Protein AF-A0A4S0MNQ5-F1 (afdb_monomer_lite)

Sequence (99 aa):
HASVGDILRKREVPAAVTLISVGYNAVRSVGPALGGIVVASFGPLTAFAVATLTYVALLWTIGRRKWDVRASPLPREPLTTAIHDGARFTALSAEIKAA

Radius of gyration: 21.07 Å; chains: 1; bounding box: 43×29×54 Å

Secondary structure (DSSP, 8-state):
--SHHHHS-TTTHHHHHHHHHHHHHHHHHHHHHHHHHHHHHH-HHHHHHHHHHHHHHHHHHHHH-----PPP-S----HHHHHHHHHHHHHH-TTGGG-

pLDDT: mean 81.41, std 14.56, range [40.88, 97.5]

Foldseek 3Di:
DVCLPVVDPVVCSVVVVVVVVVVVVVCVVCVVVVLVVCCVPPNPVRSVVVVVVVVVVVVVVVVPDDDPPPDDPDPDDPPVVVVVVVVVVCVPPPVVVVD

Structure (mmCIF, N/CA/C/O backbone):
data_AF-A0A4S0MNQ5-F1
#
_entry.id   AF-A0A4S0MNQ5-F1
#
loop_
_atom_site.group_PDB
_atom_site.id
_atom_site.type_symbol
_atom_site.label_atom_id
_atom_site.label_alt_id
_atom_site.label_comp_id
_atom_site.label_asym_id
_atom_site.label_entity_id
_atom_site.label_seq_id
_atom_site.pdbx_PDB_ins_code
_atom_site.Cartn_x
_atom_site.Cartn_y
_atom_site.Cartn_z
_atom_site.occupancy
_atom_site.B_iso_or_equiv
_atom_site.auth_seq_id
_atom_site.auth_comp_id
_atom_site.auth_asym_id
_atom_site.auth_atom_id
_atom_site.pdbx_PDB_model_num
ATOM 1 N N . HIS A 1 1 ? -5.388 5.067 9.519 1.00 49.62 1 HIS A N 1
ATOM 2 C CA . HIS A 1 1 ? -5.277 3.762 10.209 1.00 49.62 1 HIS A CA 1
ATOM 3 C C . HIS A 1 1 ? -6.335 3.601 11.308 1.00 49.62 1 HIS A C 1
ATOM 5 O O . HIS A 1 1 ? -5.992 3.275 12.434 1.00 49.62 1 HIS A O 1
ATOM 11 N N . ALA A 1 2 ? -7.622 3.806 11.005 1.00 52.78 2 ALA A N 1
ATOM 12 C CA . ALA A 1 2 ? -8.681 3.677 12.014 1.00 52.78 2 ALA A CA 1
ATOM 13 C C . ALA A 1 2 ? -9.190 2.228 12.185 1.00 52.78 2 ALA A C 1
ATOM 15 O O . ALA A 1 2 ? -9.687 1.890 13.246 1.00 52.78 2 ALA A O 1
ATOM 16 N N . SER A 1 3 ? -9.0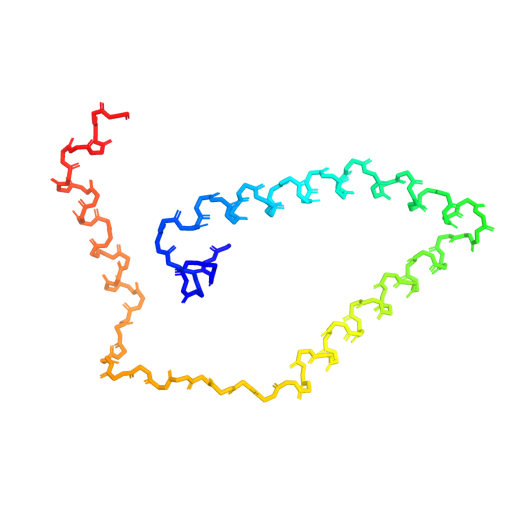02 1.347 11.192 1.00 57.47 3 SER A N 1
ATOM 17 C CA . SER A 1 3 ? -9.545 -0.025 11.216 1.00 57.47 3 SER A CA 1
ATOM 18 C C . SER A 1 3 ? -8.646 -1.084 11.868 1.00 57.47 3 SER A C 1
ATOM 20 O O . SER A 1 3 ? -9.102 -2.188 12.141 1.00 57.47 3 SER A O 1
ATOM 22 N N . VAL A 1 4 ? -7.364 -0.790 12.122 1.00 56.16 4 VAL A N 1
ATOM 23 C CA . VAL A 1 4 ? -6.417 -1.774 12.693 1.00 56.16 4 VAL A CA 1
ATOM 24 C C . VAL A 1 4 ? -6.775 -2.103 14.148 1.00 56.16 4 VAL A C 1
ATOM 26 O O . VAL A 1 4 ? -6.603 -3.238 14.583 1.00 56.16 4 VAL A O 1
ATOM 29 N N . GLY A 1 5 ? -7.324 -1.125 14.878 1.00 56.16 5 GLY A N 1
ATOM 30 C CA . GLY A 1 5 ? -7.796 -1.300 16.253 1.00 56.16 5 GLY A CA 1
ATOM 31 C C . GLY A 1 5 ? -9.090 -2.105 16.384 1.00 56.16 5 GLY A C 1
ATOM 32 O O . GLY A 1 5 ? -9.303 -2.699 17.434 1.00 56.16 5 GLY A O 1
ATOM 33 N N . ASP A 1 6 ? -9.909 -2.174 15.329 1.00 59.25 6 ASP A N 1
ATOM 34 C CA . ASP A 1 6 ? -11.157 -2.955 15.322 1.00 59.25 6 ASP A CA 1
ATOM 35 C C . ASP A 1 6 ? -10.913 -4.452 15.084 1.00 59.25 6 ASP A C 1
ATOM 37 O O . ASP A 1 6 ? -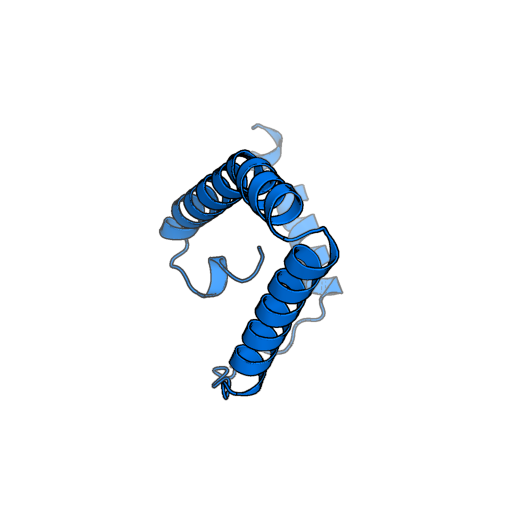11.716 -5.294 15.481 1.00 59.25 6 ASP A O 1
ATOM 41 N N . ILE A 1 7 ? -9.800 -4.793 14.426 1.00 59.75 7 ILE A N 1
ATOM 42 C CA . ILE A 1 7 ? -9.460 -6.170 14.035 1.00 59.75 7 ILE A CA 1
ATOM 43 C C . ILE A 1 7 ? -8.538 -6.833 15.075 1.00 59.75 7 ILE A C 1
ATOM 45 O O . ILE A 1 7 ? -8.510 -8.058 15.192 1.00 59.75 7 ILE A O 1
ATOM 49 N N . LEU A 1 8 ? -7.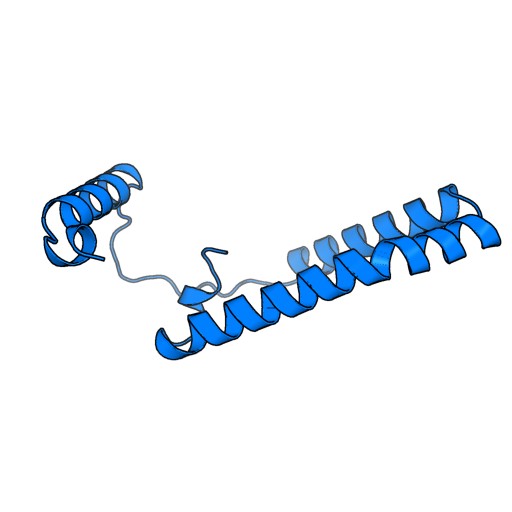789 -6.038 15.848 1.00 62.66 8 LEU A N 1
ATOM 50 C CA . LEU A 1 8 ? -6.780 -6.509 16.800 1.00 62.66 8 LEU A CA 1
ATOM 51 C C . LEU A 1 8 ? -7.176 -6.214 18.247 1.00 62.66 8 LEU A C 1
ATOM 53 O O . LEU A 1 8 ? -7.846 -5.230 18.549 1.00 62.66 8 LEU A O 1
ATOM 57 N N . ARG A 1 9 ? -6.702 -7.035 19.191 1.00 67.94 9 ARG A N 1
ATOM 58 C CA . ARG A 1 9 ? -6.876 -6.727 20.619 1.00 67.94 9 ARG A CA 1
ATOM 59 C C . ARG A 1 9 ? -6.111 -5.440 20.938 1.00 67.94 9 ARG A C 1
ATOM 61 O O . ARG A 1 9 ? -4.993 -5.280 20.462 1.00 67.94 9 ARG A O 1
ATOM 68 N N . LYS A 1 10 ? -6.647 -4.554 21.795 1.00 66.25 10 LYS A N 1
ATOM 69 C CA . LYS A 1 10 ? -6.044 -3.235 22.131 1.00 66.25 10 LYS A CA 1
ATOM 70 C C . LYS A 1 10 ? -4.523 -3.266 22.384 1.00 66.25 10 LYS A C 1
ATOM 72 O O . LYS A 1 10 ? -3.824 -2.341 21.991 1.00 66.25 10 LYS A O 1
ATOM 77 N N . ARG A 1 11 ? -4.003 -4.343 22.985 1.00 72.31 11 ARG A N 1
ATOM 78 C CA . ARG A 1 11 ? -2.566 -4.543 23.266 1.00 72.31 11 ARG A CA 1
ATOM 79 C C . ARG A 1 11 ? -1.681 -4.795 22.031 1.00 72.31 11 ARG A C 1
ATOM 81 O O . ARG A 1 11 ? -0.482 -4.576 22.094 1.00 72.31 11 ARG A O 1
ATOM 88 N N . GLU A 1 12 ? -2.247 -5.287 20.932 1.00 79.44 12 GLU A N 1
ATOM 89 C CA . GLU A 1 12 ? -1.535 -5.653 19.694 1.00 79.44 12 GLU A CA 1
ATOM 90 C C . GLU A 1 12 ? -1.461 -4.477 18.703 1.00 79.44 12 GLU A C 1
ATOM 92 O O . GLU A 1 12 ? -0.655 -4.490 17.773 1.00 79.44 12 GLU A O 1
ATOM 97 N N . VAL A 1 13 ? -2.261 -3.429 18.924 1.00 80.69 13 VAL A N 1
ATOM 98 C CA . VAL A 1 13 ? -2.350 -2.256 18.042 1.00 80.69 13 VAL A CA 1
ATOM 99 C C . VAL A 1 13 ? -1.012 -1.514 17.898 1.00 80.69 13 VAL A C 1
ATOM 101 O O . VAL A 1 13 ? -0.632 -1.248 16.756 1.00 80.69 13 VAL A O 1
ATOM 104 N N . PRO A 1 14 ? -0.244 -1.219 18.971 1.00 81.19 14 PRO A N 1
ATOM 105 C CA . PRO A 1 14 ? 1.042 -0.531 18.828 1.00 81.19 14 PRO A CA 1
ATOM 106 C C . PRO A 1 14 ? 2.047 -1.337 17.997 1.00 81.19 14 PRO A C 1
ATOM 108 O O . PRO A 1 14 ? 2.721 -0.786 17.130 1.00 81.19 14 PRO A O 1
ATOM 111 N N . ALA A 1 15 ? 2.099 -2.657 18.203 1.00 83.38 15 ALA A N 1
ATOM 112 C CA . ALA A 1 15 ? 2.973 -3.545 17.442 1.00 83.38 15 ALA A CA 1
ATOM 113 C C . ALA A 1 15 ? 2.597 -3.573 15.951 1.00 83.38 15 ALA A C 1
ATOM 115 O O . ALA A 1 15 ? 3.474 -3.493 15.091 1.00 83.38 15 ALA A O 1
ATOM 116 N N . ALA A 1 16 ? 1.299 -3.619 15.634 1.00 84.75 16 ALA A N 1
ATOM 117 C CA . ALA A 1 16 ? 0.818 -3.581 14.257 1.00 84.75 16 ALA A CA 1
ATOM 118 C C . ALA A 1 16 ? 1.136 -2.251 13.558 1.00 84.75 16 ALA A C 1
ATOM 120 O O . ALA A 1 16 ? 1.575 -2.252 12.411 1.00 84.75 16 ALA A O 1
ATOM 121 N N . VAL A 1 17 ? 0.966 -1.117 14.245 1.00 85.06 17 VAL A N 1
ATOM 122 C CA . VAL A 1 17 ? 1.307 0.205 13.695 1.00 85.06 17 VAL A CA 1
ATOM 123 C C . VAL A 1 17 ? 2.807 0.317 13.432 1.00 85.06 17 VAL A C 1
ATOM 125 O O . VAL A 1 17 ? 3.198 0.776 12.359 1.00 85.06 17 VAL A O 1
ATOM 128 N N . THR A 1 18 ? 3.644 -0.149 14.361 1.00 89.88 18 THR A N 1
ATOM 129 C CA . THR A 1 18 ? 5.098 -0.203 14.162 1.00 89.88 18 THR A CA 1
ATOM 130 C C . THR A 1 18 ? 5.450 -1.059 12.952 1.00 89.88 18 THR A C 1
ATOM 132 O O . THR A 1 18 ? 6.216 -0.616 12.102 1.00 89.88 18 THR A O 1
ATOM 135 N N . LEU A 1 19 ? 4.852 -2.244 12.816 1.00 89.69 19 LEU A N 1
ATOM 136 C CA . LEU A 1 19 ? 5.115 -3.134 11.687 1.00 89.69 19 LEU A CA 1
ATOM 137 C C . LEU A 1 19 ? 4.708 -2.508 10.344 1.00 89.69 19 LEU A C 1
ATOM 139 O O . LEU A 1 19 ? 5.484 -2.544 9.389 1.00 89.69 19 LEU A O 1
ATOM 143 N N . ILE A 1 20 ? 3.526 -1.888 10.276 1.00 89.06 20 ILE A N 1
ATOM 144 C CA . ILE A 1 20 ? 3.073 -1.162 9.081 1.00 89.06 20 ILE A CA 1
ATOM 145 C C . ILE A 1 20 ? 4.035 -0.015 8.761 1.00 89.06 20 ILE A C 1
ATOM 147 O O . ILE A 1 20 ? 4.409 0.167 7.605 1.00 89.06 20 ILE A O 1
ATOM 151 N N . SER A 1 21 ? 4.465 0.736 9.778 1.00 89.94 21 SER A N 1
ATOM 152 C CA . SER A 1 21 ? 5.420 1.832 9.619 1.00 89.94 21 SER A CA 1
ATOM 153 C C . SER A 1 21 ? 6.759 1.337 9.077 1.00 89.94 21 SER A C 1
ATOM 155 O O . SER A 1 21 ? 7.276 1.908 8.120 1.00 89.94 21 SER A O 1
ATOM 157 N N . VAL A 1 22 ? 7.305 0.248 9.620 1.00 93.56 22 VAL A N 1
ATOM 158 C CA . VAL A 1 22 ? 8.552 -0.359 9.132 1.00 93.56 22 VAL A CA 1
ATOM 159 C C . VAL A 1 22 ? 8.406 -0.783 7.672 1.00 93.56 22 VAL A C 1
ATOM 161 O O . VAL A 1 22 ? 9.248 -0.423 6.852 1.00 93.56 22 VAL A O 1
ATOM 164 N N . GLY A 1 23 ? 7.315 -1.469 7.322 1.00 91.12 23 GLY A N 1
ATOM 165 C CA . GLY A 1 23 ? 7.040 -1.859 5.938 1.00 91.12 23 GLY A CA 1
ATOM 166 C C . GLY A 1 23 ? 6.935 -0.654 4.999 1.00 91.12 23 GLY A C 1
ATOM 167 O O . GLY A 1 23 ? 7.542 -0.644 3.929 1.00 91.12 23 GLY A O 1
ATOM 168 N N . TYR A 1 24 ? 6.228 0.397 5.418 1.00 92.19 24 TYR A N 1
ATOM 169 C CA . TYR A 1 24 ? 6.070 1.616 4.627 1.00 92.19 24 TYR A CA 1
ATOM 170 C C . TYR A 1 24 ? 7.399 2.346 4.418 1.00 92.19 24 TYR A C 1
ATOM 172 O O . TYR A 1 24 ? 7.722 2.746 3.300 1.00 92.19 24 TYR A O 1
ATOM 180 N N . ASN A 1 25 ? 8.199 2.484 5.477 1.00 92.44 25 ASN A N 1
ATOM 181 C CA . ASN A 1 25 ? 9.519 3.099 5.390 1.00 92.44 25 ASN A CA 1
ATOM 182 C C . ASN A 1 25 ? 10.464 2.276 4.503 1.00 92.44 25 ASN A C 1
ATOM 184 O O . ASN A 1 25 ? 11.183 2.852 3.690 1.00 92.44 25 ASN A O 1
ATOM 188 N N . ALA A 1 26 ? 10.420 0.945 4.583 1.00 94.25 26 ALA A N 1
ATOM 189 C CA . ALA A 1 26 ? 11.210 0.076 3.716 1.00 94.25 26 ALA A CA 1
ATOM 190 C C . ALA A 1 26 ? 10.842 0.255 2.233 1.00 94.25 26 ALA A C 1
ATOM 192 O O . ALA A 1 26 ? 11.722 0.492 1.405 1.00 94.25 26 ALA A O 1
ATOM 193 N N . VAL A 1 27 ? 9.548 0.217 1.893 1.00 93.44 27 VAL A N 1
ATOM 194 C CA . VAL A 1 27 ? 9.075 0.432 0.513 1.00 93.44 27 VAL A CA 1
ATOM 195 C C . VAL A 1 27 ? 9.417 1.836 0.023 1.00 93.44 27 VAL A C 1
ATOM 197 O O . VAL A 1 27 ? 9.822 1.994 -1.123 1.00 93.44 27 VAL A O 1
ATOM 200 N N . ARG A 1 28 ? 9.313 2.860 0.875 1.00 91.19 28 ARG A N 1
ATOM 201 C CA . ARG A 1 28 ? 9.683 4.234 0.515 1.00 91.19 28 ARG A CA 1
ATOM 202 C C . ARG A 1 28 ? 11.167 4.364 0.168 1.00 91.19 28 ARG A C 1
ATOM 204 O O . ARG A 1 28 ? 11.502 5.118 -0.740 1.00 91.19 28 ARG A O 1
ATOM 211 N N . SER A 1 29 ? 12.034 3.639 0.870 1.00 94.06 29 SER A N 1
ATOM 212 C CA . SER A 1 29 ? 13.479 3.662 0.625 1.00 94.06 29 SER A CA 1
ATOM 213 C C . SER A 1 29 ? 13.880 2.831 -0.597 1.00 94.06 29 SER A C 1
ATOM 215 O O . SER A 1 29 ? 14.687 3.275 -1.406 1.00 94.06 29 SER A O 1
ATOM 217 N N . VAL A 1 30 ? 13.315 1.630 -0.755 1.00 95.50 30 VAL A N 1
ATOM 218 C CA . VAL A 1 30 ? 13.719 0.669 -1.804 1.00 95.50 30 VAL A CA 1
ATOM 219 C C . VAL A 1 30 ? 12.937 0.866 -3.110 1.00 95.50 30 VAL A C 1
ATOM 221 O O . VAL A 1 30 ? 13.445 0.599 -4.199 1.00 95.50 30 VAL A O 1
ATOM 224 N N . GLY A 1 31 ? 11.709 1.372 -3.024 1.00 91.12 31 GLY A N 1
ATOM 225 C CA . GLY A 1 31 ? 10.785 1.547 -4.144 1.00 91.12 31 GLY A CA 1
ATOM 226 C C . GLY A 1 31 ? 11.332 2.404 -5.289 1.00 91.12 31 GLY A C 1
ATOM 227 O O . GLY A 1 31 ? 11.261 1.951 -6.431 1.00 91.12 31 GLY A O 1
ATOM 228 N N . PRO A 1 32 ? 11.922 3.591 -5.038 1.00 93.56 32 PRO A N 1
ATOM 229 C CA . PRO A 1 32 ? 12.496 4.419 -6.099 1.00 93.56 32 PRO A CA 1
ATOM 230 C C . PRO A 1 32 ? 13.648 3.741 -6.842 1.00 93.56 32 PRO A C 1
ATOM 232 O O . PRO A 1 32 ? 13.756 3.891 -8.055 1.00 93.56 32 PRO A O 1
ATOM 235 N N . ALA A 1 33 ? 14.480 2.962 -6.143 1.00 95.19 33 ALA A N 1
ATOM 236 C CA . ALA A 1 33 ? 15.590 2.243 -6.764 1.00 95.19 33 ALA A CA 1
ATOM 237 C C . ALA A 1 33 ? 15.080 1.155 -7.720 1.00 95.19 33 ALA A C 1
ATOM 239 O O . ALA A 1 33 ? 15.490 1.101 -8.878 1.00 95.19 33 ALA A O 1
ATOM 240 N N . LEU A 1 34 ? 14.124 0.337 -7.267 1.00 93.06 34 LEU A N 1
ATOM 241 C CA . LEU A 1 34 ? 13.499 -0.687 -8.108 1.00 93.06 34 LEU A CA 1
ATOM 242 C C . LEU A 1 34 ? 12.722 -0.069 -9.277 1.00 93.06 34 LEU A C 1
ATOM 244 O O . LEU A 1 34 ? 12.856 -0.520 -10.413 1.00 93.06 34 LEU A O 1
ATOM 248 N N . GLY A 1 35 ? 11.953 0.990 -9.019 1.00 91.06 35 GLY A N 1
ATOM 249 C CA . GLY A 1 35 ? 11.227 1.722 -10.055 1.00 91.06 35 GLY A CA 1
ATOM 250 C C . GLY A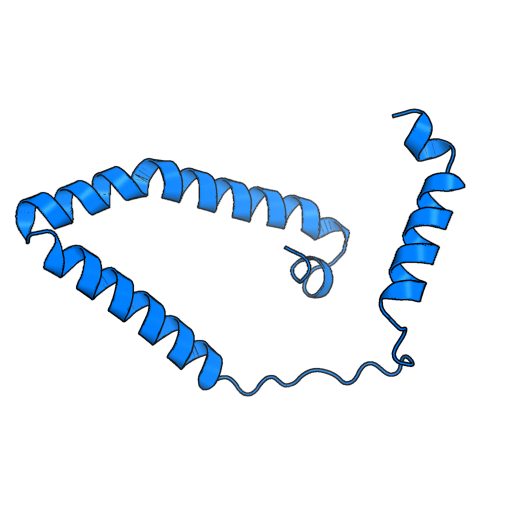 1 35 ? 12.168 2.323 -11.099 1.00 91.06 35 GLY A C 1
ATOM 251 O O . GLY A 1 35 ? 11.914 2.195 -12.293 1.00 91.06 35 GLY A O 1
ATOM 252 N N . GLY A 1 36 ? 13.290 2.900 -10.664 1.00 92.81 36 GLY A N 1
ATOM 253 C CA . GLY A 1 36 ? 14.324 3.439 -11.543 1.00 92.81 36 GLY A CA 1
ATOM 254 C C . GLY A 1 36 ? 14.923 2.380 -12.468 1.00 92.81 36 GLY A C 1
ATOM 255 O O . GLY A 1 36 ? 15.040 2.631 -13.664 1.00 92.81 36 GLY A O 1
ATOM 256 N N . ILE A 1 37 ? 15.220 1.181 -11.953 1.00 95.62 37 ILE A N 1
ATOM 257 C CA . ILE A 1 37 ? 15.709 0.054 -12.767 1.00 95.62 37 ILE A CA 1
ATOM 258 C C . ILE A 1 37 ? 14.680 -0.326 -13.838 1.00 95.62 37 ILE A C 1
ATOM 260 O O . ILE A 1 37 ? 15.023 -0.426 -15.013 1.00 95.62 37 ILE A O 1
ATOM 264 N N . VAL A 1 38 ? 13.407 -0.480 -13.461 1.00 93.69 38 VAL A N 1
ATOM 265 C CA . VAL A 1 38 ? 12.338 -0.840 -14.409 1.00 93.69 38 VAL A CA 1
ATOM 266 C C . VAL A 1 38 ? 12.184 0.221 -15.499 1.00 93.69 38 VAL A C 1
ATOM 268 O O . VAL A 1 38 ? 12.105 -0.117 -16.680 1.00 93.69 38 VAL A O 1
ATOM 271 N N . VAL A 1 39 ? 12.177 1.499 -15.116 1.00 94.88 39 VAL A N 1
ATOM 272 C CA . VAL A 1 39 ? 12.073 2.621 -16.057 1.00 94.88 39 VAL A CA 1
ATOM 273 C C . VAL A 1 39 ? 13.288 2.678 -16.984 1.00 94.88 39 VAL A C 1
ATOM 275 O O . VAL A 1 39 ? 13.117 2.907 -18.179 1.00 94.88 39 VAL A O 1
ATOM 278 N N . ALA A 1 40 ? 14.497 2.441 -16.472 1.00 95.62 40 ALA A N 1
ATOM 279 C CA . ALA A 1 40 ? 15.720 2.454 -17.269 1.00 95.62 40 ALA A CA 1
ATOM 280 C C . ALA A 1 40 ? 15.788 1.288 -18.270 1.00 95.62 40 ALA A C 1
ATOM 282 O O . ALA A 1 40 ? 16.275 1.472 -19.382 1.00 95.62 40 ALA A O 1
ATOM 283 N N . SER A 1 41 ? 15.290 0.102 -17.902 1.00 96.38 41 SER A N 1
ATOM 284 C CA . SER A 1 41 ? 15.331 -1.088 -18.764 1.00 96.38 41 SER A CA 1
ATOM 285 C C . SER A 1 41 ? 14.188 -1.159 -19.781 1.00 96.38 41 SER A C 1
ATOM 287 O O . SER A 1 41 ? 14.407 -1.601 -20.905 1.00 96.38 41 SER A O 1
ATOM 289 N N . PHE A 1 42 ? 12.973 -0.746 -19.404 1.00 93.50 42 PHE A N 1
ATOM 290 C CA . PHE A 1 42 ? 11.753 -0.963 -20.202 1.00 93.50 42 PHE A CA 1
ATOM 291 C C . PHE A 1 42 ? 10.971 0.320 -20.513 1.00 93.50 42 PHE A C 1
ATOM 293 O O . PHE A 1 42 ? 9.895 0.265 -21.113 1.00 93.50 42 PHE A O 1
ATOM 300 N N . GLY A 1 43 ? 11.482 1.475 -20.093 1.00 93.94 43 GLY A N 1
ATOM 301 C CA . GLY A 1 43 ? 10.862 2.778 -20.289 1.00 93.94 43 GLY A CA 1
ATOM 302 C C . GLY A 1 43 ? 9.787 3.135 -19.248 1.00 93.94 43 GLY A C 1
ATOM 303 O O . GLY A 1 43 ? 9.253 2.269 -18.546 1.00 93.94 43 GLY A O 1
ATOM 304 N N . PRO A 1 44 ? 9.411 4.427 -19.157 1.00 92.88 44 PRO A N 1
ATOM 305 C CA . PRO A 1 44 ? 8.434 4.907 -18.177 1.00 92.88 44 PRO A CA 1
ATOM 306 C C . PRO A 1 44 ? 7.041 4.291 -18.336 1.00 92.88 44 PRO A C 1
ATOM 308 O O . PRO A 1 44 ? 6.378 4.001 -17.342 1.00 92.88 44 PRO A O 1
ATOM 311 N N . LEU A 1 45 ? 6.600 4.063 -19.580 1.00 95.38 45 LEU A N 1
ATOM 312 C CA . LEU A 1 45 ? 5.267 3.528 -19.874 1.00 95.38 45 LEU A CA 1
ATOM 313 C C . LEU A 1 45 ? 5.047 2.160 -19.216 1.00 95.38 45 LEU A C 1
ATOM 315 O O . LEU A 1 45 ? 3.986 1.913 -18.649 1.00 95.38 45 LEU A O 1
ATOM 319 N N . THR A 1 46 ? 6.068 1.302 -19.238 1.00 92.38 46 THR A N 1
ATOM 320 C CA . THR A 1 46 ? 6.022 -0.034 -18.634 1.00 92.38 46 THR A CA 1
ATOM 321 C C . THR A 1 46 ? 5.875 0.050 -17.116 1.00 92.38 46 THR A C 1
ATOM 323 O O . THR A 1 46 ? 5.054 -0.661 -16.539 1.00 92.38 46 THR A O 1
ATOM 326 N N . ALA A 1 47 ? 6.601 0.961 -16.460 1.00 91.88 47 ALA A N 1
ATOM 327 C CA . ALA A 1 47 ? 6.482 1.167 -15.016 1.00 91.88 47 ALA A CA 1
ATOM 328 C C . ALA A 1 47 ? 5.073 1.640 -14.618 1.00 91.88 47 ALA A C 1
ATOM 330 O O . ALA A 1 47 ? 4.484 1.112 -13.672 1.00 91.88 47 ALA A O 1
ATOM 331 N N . PHE A 1 48 ? 4.500 2.581 -15.377 1.00 91.94 48 PHE A N 1
ATOM 332 C CA . PHE A 1 48 ? 3.123 3.026 -15.160 1.00 91.94 48 PHE A CA 1
ATOM 333 C C . PHE A 1 48 ? 2.108 1.911 -15.416 1.00 91.94 48 PHE A C 1
ATOM 335 O O . PHE A 1 48 ? 1.220 1.713 -14.592 1.00 91.94 48 PHE A O 1
ATOM 342 N N . ALA A 1 49 ? 2.262 1.135 -16.491 1.00 95.50 49 ALA A N 1
ATOM 343 C CA . ALA A 1 49 ? 1.373 0.017 -16.792 1.00 95.50 49 ALA A CA 1
ATOM 344 C C . ALA A 1 49 ? 1.368 -1.028 -15.664 1.00 95.50 49 ALA A C 1
ATOM 346 O O . ALA A 1 49 ? 0.301 -1.449 -15.219 1.00 95.50 49 ALA A O 1
ATOM 347 N N . VAL A 1 50 ? 2.543 -1.397 -15.142 1.00 94.12 50 VAL A N 1
ATOM 348 C CA . VAL A 1 50 ? 2.670 -2.328 -14.007 1.00 94.12 50 VAL A CA 1
ATOM 349 C C . VAL A 1 50 ? 1.992 -1.772 -12.751 1.00 94.12 50 VAL A C 1
ATOM 351 O O . VAL A 1 50 ? 1.249 -2.495 -12.079 1.00 94.12 50 VAL A O 1
ATOM 354 N N . ALA A 1 51 ? 2.189 -0.486 -12.443 1.00 91.94 51 ALA A N 1
ATOM 355 C CA . ALA A 1 51 ? 1.527 0.159 -11.312 1.00 91.94 51 ALA A CA 1
ATOM 356 C C . ALA A 1 51 ? -0.003 0.139 -11.469 1.00 91.94 51 ALA A C 1
ATOM 358 O O . ALA A 1 51 ? -0.718 -0.273 -10.555 1.00 91.94 51 ALA A O 1
ATOM 359 N N . THR A 1 52 ? -0.511 0.513 -12.646 1.00 96.12 52 THR A N 1
ATOM 360 C CA . THR A 1 52 ? -1.944 0.495 -12.958 1.00 96.12 52 THR A CA 1
ATOM 361 C C . THR A 1 52 ? -2.530 -0.906 -12.822 1.00 96.12 52 THR A C 1
ATOM 363 O O . THR A 1 52 ? -3.550 -1.073 -12.156 1.00 96.12 52 THR A O 1
ATOM 366 N N . LEU A 1 53 ? -1.877 -1.924 -13.387 1.00 97.50 53 LEU A N 1
ATOM 367 C CA . LEU A 1 53 ? -2.324 -3.315 -13.280 1.00 97.50 53 LEU A CA 1
ATOM 368 C C . LEU A 1 53 ? -2.382 -3.786 -11.823 1.00 97.50 53 LEU A C 1
ATOM 370 O O . LEU A 1 53 ? -3.338 -4.454 -11.433 1.00 97.50 53 LEU A O 1
ATOM 374 N N . THR A 1 54 ? -1.411 -3.385 -11.001 1.00 95.44 54 THR A N 1
ATOM 375 C CA . THR A 1 54 ? -1.394 -3.701 -9.565 1.00 95.44 54 THR A CA 1
ATOM 376 C C . THR A 1 54 ? -2.604 -3.098 -8.846 1.00 95.44 54 THR A C 1
ATOM 378 O O . THR A 1 54 ? -3.282 -3.791 -8.084 1.00 95.44 54 THR A O 1
ATOM 381 N N . TYR A 1 55 ? -2.936 -1.832 -9.122 1.00 94.56 55 TYR A N 1
ATOM 382 C CA . TYR A 1 55 ? -4.127 -1.193 -8.555 1.00 94.56 55 TYR A CA 1
ATOM 383 C C . TYR A 1 55 ? -5.427 -1.843 -9.033 1.00 94.56 55 TYR A C 1
ATOM 385 O O . TYR A 1 55 ? -6.323 -2.084 -8.224 1.00 94.56 55 TYR A O 1
ATOM 393 N N . VAL A 1 56 ? -5.531 -2.177 -10.321 1.00 97.31 56 VAL A N 1
ATOM 394 C CA . VAL A 1 56 ? -6.703 -2.874 -10.872 1.00 97.31 56 VAL A CA 1
ATOM 395 C C . VAL A 1 56 ? -6.883 -4.241 -10.209 1.00 97.31 56 VAL A C 1
ATOM 397 O O . VAL A 1 56 ? -7.994 -4.580 -9.805 1.00 97.31 56 VAL A O 1
ATOM 400 N N . ALA A 1 57 ? -5.802 -5.004 -10.024 1.00 96.44 57 ALA A N 1
ATOM 401 C CA . ALA A 1 57 ? -5.844 -6.290 -9.332 1.00 96.44 57 ALA A CA 1
ATOM 402 C C . ALA A 1 57 ? -6.317 -6.148 -7.874 1.00 96.44 57 ALA A C 1
ATOM 404 O O . ALA A 1 57 ? -7.124 -6.955 -7.401 1.00 96.44 57 ALA A O 1
ATOM 405 N N . LEU A 1 58 ? -5.874 -5.101 -7.171 1.00 94.44 58 LEU A N 1
ATOM 406 C CA . LEU A 1 58 ? -6.325 -4.801 -5.811 1.00 94.44 58 LEU A CA 1
ATOM 407 C C . LEU A 1 58 ? -7.824 -4.478 -5.771 1.00 94.44 58 LEU A C 1
ATOM 409 O O . LEU A 1 58 ? -8.562 -5.081 -4.991 1.00 94.44 58 LEU A O 1
ATOM 413 N N . LEU A 1 59 ? -8.283 -3.569 -6.635 1.00 94.62 59 LEU A N 1
ATOM 414 C CA . LEU A 1 59 ? -9.696 -3.195 -6.745 1.00 94.62 59 LEU A CA 1
ATOM 415 C C . LEU A 1 59 ? -10.575 -4.406 -7.058 1.00 94.62 59 LEU A C 1
ATOM 417 O O . LEU A 1 59 ? -11.618 -4.603 -6.436 1.00 94.62 59 LEU A O 1
ATOM 421 N N . TRP A 1 60 ? -10.125 -5.255 -7.978 1.00 96.19 60 TRP A N 1
ATOM 422 C CA . TRP A 1 60 ? -10.816 -6.485 -8.337 1.00 96.19 60 TRP A CA 1
ATOM 423 C C . TRP A 1 60 ? -10.920 -7.458 -7.165 1.00 96.19 60 TRP A C 1
ATOM 425 O O . TRP A 1 60 ? -11.979 -8.039 -6.921 1.00 96.19 60 TRP A O 1
ATOM 435 N N . THR A 1 61 ? -9.831 -7.606 -6.410 1.00 94.50 61 THR A N 1
ATOM 436 C CA . THR A 1 61 ? -9.791 -8.461 -5.222 1.00 94.50 61 THR A CA 1
ATOM 437 C C . THR A 1 61 ? -10.775 -7.966 -4.168 1.00 94.50 61 THR A C 1
ATOM 439 O O . THR A 1 61 ? -11.563 -8.762 -3.662 1.00 94.50 61 THR A O 1
ATOM 442 N N . ILE A 1 62 ? -10.788 -6.660 -3.882 1.00 91.81 62 ILE A N 1
ATOM 443 C CA . ILE A 1 62 ? -11.715 -6.049 -2.919 1.00 91.81 62 ILE A CA 1
ATOM 444 C C . ILE A 1 62 ? -13.165 -6.197 -3.391 1.00 91.81 62 ILE A C 1
ATOM 446 O O . ILE A 1 62 ? -14.012 -6.629 -2.613 1.00 91.81 62 ILE A O 1
ATOM 450 N N . GLY A 1 63 ? -13.449 -5.903 -4.664 1.00 91.75 63 GLY A N 1
ATOM 451 C CA . GLY A 1 63 ? -14.799 -5.979 -5.229 1.00 91.75 63 GLY A CA 1
ATOM 452 C C . GLY A 1 63 ? -15.374 -7.397 -5.276 1.00 91.75 63 GLY A C 1
ATOM 453 O O . GLY A 1 63 ? -16.587 -7.576 -5.233 1.00 91.75 63 GLY A O 1
ATOM 454 N N . ARG A 1 64 ? -14.519 -8.425 -5.324 1.00 92.25 64 ARG A N 1
ATOM 455 C CA . ARG A 1 64 ? -14.949 -9.831 -5.281 1.00 92.25 64 ARG A CA 1
ATOM 456 C C . ARG A 1 64 ? -15.226 -10.361 -3.882 1.00 92.25 64 ARG A C 1
ATOM 458 O O . ARG A 1 64 ? -15.882 -11.396 -3.753 1.00 92.25 64 ARG A O 1
ATOM 465 N N . ARG A 1 65 ? -14.708 -9.723 -2.834 1.00 85.94 65 ARG A N 1
ATOM 466 C CA . ARG A 1 65 ? -14.929 -10.185 -1.463 1.00 85.94 65 ARG A CA 1
ATOM 467 C C . ARG A 1 65 ? -16.311 -9.740 -0.992 1.00 85.94 65 ARG A C 1
ATOM 469 O O . ARG A 1 65 ? -16.593 -8.551 -0.897 1.00 85.94 65 ARG A O 1
ATOM 476 N N . LYS A 1 66 ? -17.171 -10.708 -0.661 1.00 76.00 66 LYS A N 1
ATOM 477 C CA . LYS A 1 66 ? -18.397 -10.448 0.100 1.00 76.00 66 LYS A CA 1
ATOM 478 C C . LYS A 1 66 ? -17.999 -10.191 1.549 1.00 76.00 66 LYS A C 1
ATOM 480 O O . LYS A 1 66 ? -17.480 -11.086 2.211 1.00 76.00 66 LYS A O 1
ATOM 485 N N . TRP A 1 67 ? -18.185 -8.961 2.004 1.00 73.69 67 TRP A N 1
ATOM 486 C CA . TRP A 1 67 ? -17.903 -8.574 3.379 1.00 73.69 67 TRP A CA 1
ATOM 487 C C . TRP A 1 67 ? -19.065 -9.025 4.260 1.00 73.69 67 TRP A C 1
ATOM 489 O O . TRP A 1 67 ? -20.168 -8.499 4.136 1.00 73.69 67 TRP A O 1
ATOM 499 N N . ASP A 1 68 ? -18.821 -9.998 5.134 1.00 65.81 68 ASP A N 1
ATOM 500 C CA . ASP A 1 68 ? -19.757 -10.349 6.202 1.00 65.81 68 ASP A CA 1
ATOM 501 C C . ASP A 1 68 ? -19.496 -9.417 7.391 1.00 65.81 68 ASP A C 1
ATOM 503 O O . ASP A 1 68 ? -18.700 -9.697 8.291 1.00 65.81 68 ASP A O 1
ATOM 507 N N . VAL A 1 69 ? -20.064 -8.213 7.313 1.00 68.31 69 VAL A N 1
ATOM 508 C CA . VAL A 1 69 ? -19.961 -7.231 8.391 1.00 68.31 69 VAL A CA 1
ATOM 509 C C . VAL A 1 69 ? -20.927 -7.662 9.486 1.00 68.31 69 VAL A C 1
ATOM 511 O O . VAL A 1 69 ? -22.141 -7.556 9.322 1.00 68.31 69 VAL A O 1
ATOM 514 N N . ARG A 1 70 ? -20.389 -8.130 10.619 1.00 63.78 70 ARG A N 1
ATOM 515 C CA . ARG A 1 70 ? -21.193 -8.403 11.817 1.00 63.78 70 ARG A CA 1
ATOM 516 C C . ARG A 1 70 ? -21.987 -7.150 12.171 1.00 63.78 70 ARG A C 1
ATOM 518 O O . ARG A 1 70 ? -21.403 -6.102 12.444 1.00 63.78 70 ARG A O 1
ATOM 525 N N . ALA A 1 71 ? -23.312 -7.265 12.158 1.00 63.34 71 ALA A N 1
ATOM 526 C CA . ALA A 1 71 ? -24.186 -6.184 12.576 1.00 63.34 71 ALA A CA 1
ATOM 527 C C . ALA A 1 71 ? -23.861 -5.818 14.031 1.00 63.34 71 ALA A C 1
ATOM 529 O O . ALA A 1 71 ? -23.936 -6.663 14.924 1.00 63.34 71 ALA A O 1
ATOM 530 N N . SER A 1 72 ? -23.461 -4.566 14.259 1.00 68.31 72 SER A N 1
ATOM 531 C CA . SER A 1 72 ? -23.303 -4.056 15.617 1.00 68.31 72 SER A CA 1
ATOM 532 C C . SER A 1 72 ? -24.695 -3.905 16.239 1.00 68.31 72 SER A C 1
ATOM 534 O O . SER A 1 72 ? -25.553 -3.273 15.620 1.00 68.31 72 SER A O 1
ATOM 536 N N . PRO A 1 73 ? -24.943 -4.452 17.441 1.00 68.56 73 PRO A N 1
ATOM 537 C CA . PRO A 1 73 ? -26.216 -4.287 18.140 1.00 68.56 73 PRO A CA 1
ATOM 538 C C . PRO A 1 73 ? -26.391 -2.877 18.728 1.00 68.56 73 PRO A C 1
ATOM 540 O O . PRO A 1 73 ? -27.432 -2.579 19.309 1.00 68.56 73 PRO A O 1
ATOM 543 N N . LEU A 1 74 ? -25.374 -2.015 18.618 1.00 73.62 74 LEU A N 1
ATOM 544 C CA . LEU A 1 74 ? -25.392 -0.675 19.188 1.00 73.62 74 LEU 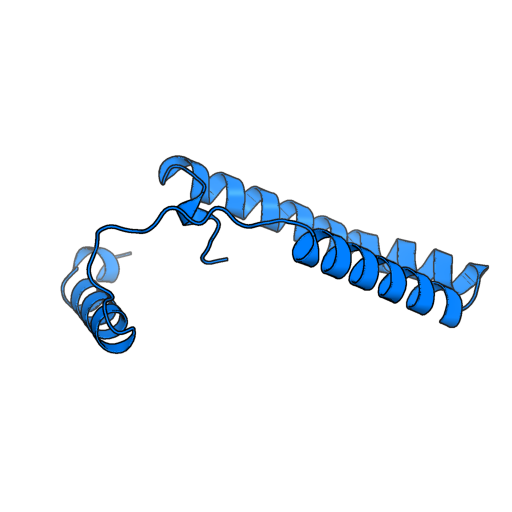A CA 1
ATOM 545 C C . LEU A 1 74 ? -26.118 0.319 18.261 1.00 73.62 74 LEU A C 1
ATOM 547 O O . LEU A 1 74 ? -25.927 0.269 17.040 1.00 73.62 74 LEU A O 1
ATOM 551 N N . PRO A 1 75 ? -26.918 1.249 18.821 1.00 75.25 75 PRO A N 1
ATOM 552 C CA . PRO A 1 75 ? -27.498 2.353 18.068 1.00 75.25 75 PRO A CA 1
ATOM 553 C C . PRO A 1 75 ? -26.416 3.147 17.332 1.00 75.25 75 PRO A C 1
ATOM 555 O O . PRO A 1 75 ? -25.318 3.354 17.847 1.00 75.25 75 PRO A O 1
ATOM 558 N N . ARG A 1 76 ? -26.732 3.610 16.121 1.00 66.88 76 ARG A N 1
ATOM 559 C CA . ARG A 1 76 ? -25.836 4.474 15.348 1.00 66.88 76 ARG A CA 1
ATOM 560 C C . ARG A 1 76 ? -25.661 5.800 16.074 1.00 66.88 76 ARG A C 1
ATOM 562 O O . ARG A 1 76 ? -26.594 6.595 16.135 1.00 66.88 76 ARG A O 1
ATOM 569 N N . GLU A 1 77 ? -24.463 6.041 16.580 1.00 75.75 77 GLU A N 1
ATOM 570 C CA . GLU A 1 77 ? -24.109 7.324 17.164 1.00 75.75 77 GLU A CA 1
ATOM 571 C C . GLU A 1 77 ? -23.669 8.296 16.055 1.00 75.75 77 GLU A C 1
ATOM 573 O O . GLU A 1 77 ? -22.856 7.928 15.198 1.00 75.75 77 GLU A O 1
ATOM 578 N N . PRO A 1 78 ? -24.219 9.522 15.996 1.00 83.75 78 PRO A N 1
ATOM 579 C CA . PRO A 1 78 ? -23.788 10.501 15.012 1.00 83.75 78 PRO A CA 1
ATOM 580 C C . PRO A 1 78 ? -22.346 10.937 15.301 1.00 83.75 78 PRO A C 1
ATOM 582 O O . PRO A 1 78 ? -21.976 11.210 16.442 1.00 83.75 78 PRO A O 1
ATOM 585 N N . LEU A 1 79 ? -21.537 11.046 14.240 1.00 80.62 79 LEU A N 1
ATOM 586 C CA . LEU A 1 79 ? -20.107 11.381 14.311 1.00 80.62 79 LEU A CA 1
ATOM 587 C C . LEU A 1 79 ? -19.831 12.648 15.138 1.00 80.62 79 LEU A C 1
ATOM 589 O O . LEU A 1 79 ? -18.820 12.735 15.825 1.00 80.62 79 LEU A O 1
ATOM 593 N N . THR A 1 80 ? -20.745 13.617 15.100 1.00 84.88 80 THR A N 1
ATOM 594 C CA . THR A 1 80 ? -20.660 14.863 15.869 1.00 84.88 80 THR A CA 1
ATOM 595 C C . THR A 1 80 ? -20.670 14.625 17.375 1.00 84.88 80 THR A C 1
ATOM 597 O O . THR A 1 80 ? -19.891 15.250 18.090 1.00 84.88 80 THR A O 1
ATOM 600 N N . THR A 1 81 ? -21.513 13.706 17.851 1.00 81.75 81 THR A N 1
ATOM 601 C CA . THR A 1 81 ? -21.609 13.360 19.273 1.00 81.75 81 THR A CA 1
ATOM 602 C C . THR A 1 81 ? -20.355 12.622 19.722 1.00 81.75 81 THR A C 1
ATOM 604 O O . THR A 1 81 ? -19.750 13.011 20.714 1.00 81.75 81 THR A O 1
ATOM 607 N N . ALA A 1 82 ? -19.864 11.674 18.917 1.00 81.19 82 ALA A N 1
ATOM 608 C CA . ALA A 1 82 ? -18.616 10.967 19.203 1.00 81.19 82 ALA A CA 1
ATOM 609 C C . ALA A 1 82 ? -17.391 11.907 19.265 1.00 81.19 82 ALA A C 1
ATOM 611 O O . ALA A 1 82 ? -16.535 11.763 20.138 1.00 81.19 82 ALA A O 1
ATOM 612 N N . ILE A 1 83 ? -17.306 12.899 18.366 1.00 84.75 83 ILE A N 1
ATOM 613 C CA . ILE A 1 83 ? -16.237 13.915 18.383 1.00 84.75 83 ILE A CA 1
ATOM 614 C C . ILE A 1 83 ? -16.349 14.801 19.629 1.00 84.75 83 ILE A C 1
ATOM 616 O O . ILE A 1 83 ? -15.336 15.062 20.279 1.00 84.75 83 ILE A O 1
ATOM 620 N N . HIS A 1 84 ? -17.558 15.259 19.965 1.00 87.31 84 HIS A N 1
ATOM 621 C CA . HIS A 1 84 ? -17.794 16.086 21.147 1.00 87.31 84 HIS A CA 1
ATOM 622 C C . HIS A 1 84 ? -17.414 15.348 22.436 1.00 87.31 84 HIS A C 1
ATOM 624 O O . HIS A 1 84 ? -16.734 15.914 23.290 1.00 87.31 84 HIS A O 1
ATOM 630 N N . ASP A 1 85 ? -17.787 14.077 22.555 1.00 82.81 85 ASP A N 1
ATOM 631 C CA . ASP A 1 85 ? -17.479 13.270 23.733 1.00 82.81 85 ASP A CA 1
ATOM 632 C C . ASP A 1 85 ? -15.987 12.949 23.840 1.00 82.81 85 ASP A C 1
ATOM 634 O O . ASP A 1 85 ? -15.423 13.035 24.932 1.00 82.81 85 ASP A O 1
ATOM 638 N N . GLY A 1 86 ? -15.308 12.696 22.717 1.00 80.38 86 GLY A N 1
ATOM 639 C CA . GLY A 1 86 ? -13.848 12.587 22.681 1.00 80.38 86 GLY A CA 1
ATOM 640 C C . GLY A 1 86 ? -13.153 13.879 23.126 1.00 80.38 86 GLY A C 1
ATOM 641 O O . GLY A 1 86 ? -12.266 13.843 23.981 1.00 80.38 86 GLY A O 1
ATOM 642 N N . ALA A 1 87 ? -13.593 15.032 22.613 1.00 83.44 87 ALA A N 1
ATOM 643 C CA . ALA A 1 87 ? -13.064 16.338 23.007 1.00 83.44 87 ALA A CA 1
ATOM 644 C C . ALA A 1 87 ? -13.299 16.613 24.502 1.00 83.44 87 ALA A C 1
ATOM 646 O O . ALA A 1 87 ? -12.373 16.994 25.222 1.00 83.44 87 ALA A O 1
ATOM 647 N N . ARG A 1 88 ? -14.512 16.339 24.997 1.00 82.81 88 ARG A N 1
ATOM 648 C CA . ARG A 1 88 ? -14.879 16.476 26.411 1.00 82.81 88 ARG A CA 1
ATOM 649 C C . ARG A 1 88 ? -14.045 15.562 27.310 1.00 82.81 88 ARG A C 1
ATOM 651 O O . ARG A 1 88 ? -13.580 16.019 28.349 1.00 82.81 88 ARG A O 1
ATOM 658 N N . PHE A 1 89 ? -13.815 14.310 26.916 1.00 76.81 89 PHE A N 1
ATOM 659 C CA . PHE A 1 89 ? 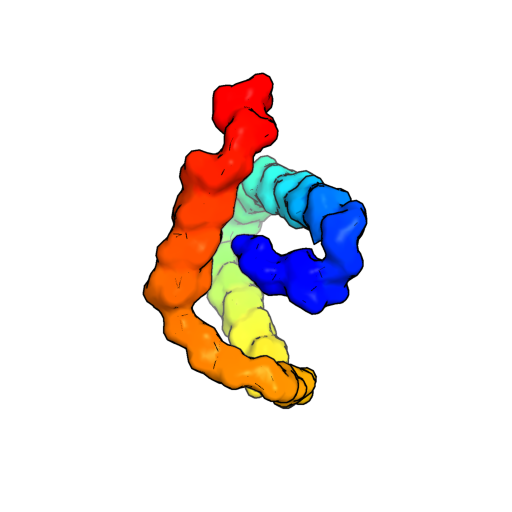-12.959 13.374 27.649 1.00 76.81 89 PHE A CA 1
ATOM 660 C C . PHE A 1 89 ? -11.523 13.903 27.757 1.00 76.81 89 PHE A C 1
ATOM 662 O O . PHE A 1 89 ? -10.995 14.011 28.859 1.00 76.81 89 PHE A O 1
ATOM 669 N N . THR A 1 90 ? -10.923 14.347 26.646 1.00 78.69 90 THR A N 1
ATOM 670 C CA . THR A 1 90 ? -9.565 14.926 26.667 1.00 78.69 90 THR A CA 1
ATOM 671 C C . THR A 1 90 ? -9.464 16.214 27.487 1.00 78.69 90 THR A C 1
ATOM 673 O O . THR A 1 90 ? -8.439 16.452 28.118 1.00 78.69 90 THR A O 1
ATOM 676 N N . ALA A 1 91 ? -10.524 17.026 27.524 1.00 77.81 91 ALA A N 1
ATOM 677 C CA . ALA A 1 91 ? -10.570 18.252 28.316 1.00 77.81 91 ALA A CA 1
ATOM 678 C C . ALA A 1 91 ? -10.723 17.990 29.827 1.00 77.81 91 ALA A C 1
ATOM 680 O O . ALA A 1 91 ? -10.255 18.791 30.634 1.00 77.81 91 ALA A O 1
ATOM 681 N N . LEU A 1 92 ? -11.376 16.887 30.212 1.00 74.00 92 LEU A N 1
ATOM 682 C CA . LEU A 1 92 ? -11.611 16.508 31.610 1.00 74.00 92 LEU A CA 1
ATOM 683 C C . LEU A 1 92 ? -10.495 15.627 32.194 1.00 74.00 92 LEU A C 1
ATOM 685 O O . LEU A 1 92 ? -10.280 15.636 33.406 1.00 74.00 92 LEU A O 1
ATOM 689 N N . SER A 1 93 ? -9.764 14.884 31.362 1.00 58.97 93 SER A N 1
ATOM 690 C CA . SER A 1 93 ? -8.642 14.048 31.792 1.00 58.97 93 SER A CA 1
ATOM 691 C C . SER A 1 93 ? -7.390 14.889 32.061 1.00 58.97 93 SER A C 1
ATOM 693 O O . SER A 1 93 ? -6.551 15.094 31.185 1.00 58.97 93 SER A O 1
ATOM 695 N N . ALA A 1 94 ? -7.226 15.328 33.312 1.00 56.88 94 ALA A N 1
ATOM 696 C CA . ALA A 1 94 ? -6.016 16.002 33.791 1.00 56.88 94 ALA A CA 1
ATOM 697 C C . ALA A 1 94 ? -4.723 15.173 33.596 1.00 56.88 94 ALA A C 1
ATOM 699 O O . ALA A 1 94 ? -3.646 15.757 33.511 1.00 56.88 94 ALA A O 1
ATOM 700 N N . GLU A 1 95 ? -4.818 13.843 33.452 1.00 55.69 95 GLU A N 1
ATOM 701 C CA . GLU A 1 95 ? -3.674 12.956 33.170 1.00 55.69 95 GLU A CA 1
ATOM 702 C C . GLU A 1 95 ? -3.034 13.171 31.788 1.00 55.69 95 GLU A C 1
ATOM 704 O O . GLU A 1 95 ? -1.837 12.948 31.646 1.00 55.69 95 GLU A O 1
ATOM 709 N N . ILE A 1 96 ? -3.774 13.644 30.775 1.00 53.75 96 ILE A N 1
ATOM 710 C CA . ILE A 1 96 ? -3.198 13.908 29.437 1.00 53.75 96 ILE A CA 1
ATOM 711 C C . ILE A 1 96 ? -2.486 15.267 29.412 1.00 53.75 96 ILE A C 1
ATOM 713 O O . ILE A 1 96 ? -1.568 15.484 28.631 1.00 53.75 96 ILE A O 1
ATOM 717 N N . LYS A 1 97 ? -2.875 16.189 30.298 1.00 47.69 97 LYS A N 1
ATOM 718 C CA . LYS A 1 97 ? -2.300 17.538 30.368 1.00 47.69 97 LYS A CA 1
ATOM 719 C C . LYS A 1 97 ? -0.926 17.587 31.057 1.00 47.69 97 LYS A C 1
ATOM 721 O O . LYS A 1 97 ? -0.316 18.652 31.072 1.00 47.69 97 LYS A O 1
ATOM 726 N N . ALA A 1 98 ? -0.475 16.476 31.647 1.00 48.91 98 ALA A N 1
ATOM 727 C CA . ALA A 1 98 ? 0.768 16.368 32.414 1.00 48.91 98 ALA A CA 1
ATOM 728 C C . ALA A 1 98 ? 1.845 15.472 31.760 1.00 48.91 98 ALA A C 1
ATOM 730 O O . ALA A 1 98 ? 2.892 15.267 32.373 1.00 48.91 98 ALA A O 1
ATOM 731 N N . ALA A 1 99 ? 1.601 14.955 30.548 1.00 40.88 99 ALA A N 1
ATOM 732 C CA . ALA A 1 99 ? 2.561 14.183 29.752 1.00 40.88 99 ALA A CA 1
ATOM 733 C C . ALA A 1 99 ? 3.077 14.985 28.550 1.00 40.88 99 ALA A C 1
ATOM 735 O O . ALA A 1 99 ? 2.275 15.747 27.961 1.00 40.88 99 ALA A O 1
#